Protein AF-A0A016X160-F1 (afdb_monomer)

Structure (mmCIF, N/CA/C/O backbone):
data_AF-A0A016X160-F1
#
_entry.id   AF-A0A016X160-F1
#
loop_
_atom_site.group_PDB
_atom_site.id
_atom_site.type_symbol
_atom_site.label_atom_id
_atom_site.label_alt_id
_atom_site.label_comp_id
_atom_site.label_asym_id
_atom_site.label_entity_id
_atom_site.label_seq_id
_atom_site.pdbx_PDB_ins_code
_atom_site.Cartn_x
_atom_site.Cartn_y
_atom_site.Cartn_z
_atom_site.occupancy
_atom_site.B_iso_or_equiv
_atom_site.auth_seq_id
_atom_site.auth_comp_id
_atom_site.auth_asym_id
_atom_site.auth_atom_id
_atom_site.pdbx_PDB_model_num
ATOM 1 N N . MET A 1 1 ? 20.413 -0.220 -5.860 1.00 56.34 1 MET A N 1
ATOM 2 C CA . MET A 1 1 ? 19.763 0.424 -7.010 1.00 56.34 1 MET A CA 1
ATOM 3 C C . MET A 1 1 ? 18.283 0.500 -6.691 1.00 56.34 1 MET A C 1
ATOM 5 O O . MET A 1 1 ? 17.687 -0.550 -6.472 1.00 56.34 1 MET A O 1
ATOM 9 N N . VAL A 1 2 ? 17.773 1.715 -6.511 1.00 59.75 2 VAL A N 1
ATOM 10 C CA . VAL A 1 2 ? 16.403 1.991 -6.065 1.00 59.75 2 VAL A CA 1
ATOM 11 C C . VAL A 1 2 ? 15.682 2.611 -7.254 1.00 59.75 2 VAL A C 1
ATOM 13 O O . VAL A 1 2 ? 16.160 3.596 -7.802 1.00 59.75 2 VAL A O 1
ATOM 16 N N . PHE A 1 3 ? 14.613 1.968 -7.697 1.00 73.00 3 PHE A N 1
ATOM 17 C CA . PHE A 1 3 ? 13.684 2.490 -8.690 1.00 73.00 3 PHE A CA 1
ATOM 18 C C . PHE A 1 3 ? 12.711 3.437 -8.004 1.00 73.00 3 PHE A C 1
ATOM 20 O O . PHE A 1 3 ? 12.407 3.193 -6.843 1.00 73.00 3 PHE A O 1
ATOM 27 N N . ASP A 1 4 ? 12.211 4.451 -8.706 1.00 80.31 4 ASP A N 1
ATOM 28 C CA . ASP A 1 4 ? 11.121 5.310 -8.230 1.00 80.31 4 ASP A CA 1
ATOM 29 C C . ASP A 1 4 ? 10.043 5.413 -9.320 1.00 80.31 4 ASP A C 1
ATOM 31 O O . ASP A 1 4 ? 10.263 5.994 -10.385 1.00 80.31 4 ASP A O 1
ATOM 35 N N . CYS A 1 5 ? 8.890 4.785 -9.083 1.00 79.38 5 CYS A N 1
ATOM 36 C CA . CYS A 1 5 ? 7.738 4.805 -9.971 1.00 79.38 5 CYS A CA 1
ATOM 37 C C . CYS A 1 5 ? 6.782 5.944 -9.599 1.00 79.38 5 CYS A C 1
ATOM 39 O O . CYS A 1 5 ? 6.181 5.987 -8.523 1.00 79.38 5 CYS A O 1
ATOM 41 N N . ARG A 1 6 ? 6.543 6.846 -10.546 1.00 83.56 6 ARG A N 1
ATOM 42 C CA . ARG A 1 6 ? 5.677 8.007 -10.344 1.00 83.56 6 ARG A CA 1
ATOM 43 C C . ARG A 1 6 ? 4.219 7.663 -10.634 1.00 83.56 6 ARG A C 1
ATOM 45 O O . ARG A 1 6 ? 3.902 6.921 -11.566 1.00 83.56 6 ARG A O 1
ATOM 52 N N . LEU A 1 7 ? 3.324 8.281 -9.868 1.00 70.56 7 LEU A N 1
ATOM 53 C CA . LEU A 1 7 ? 1.907 8.386 -10.201 1.00 70.56 7 LEU A CA 1
ATOM 54 C C . LEU A 1 7 ? 1.616 9.793 -10.705 1.00 70.56 7 LEU 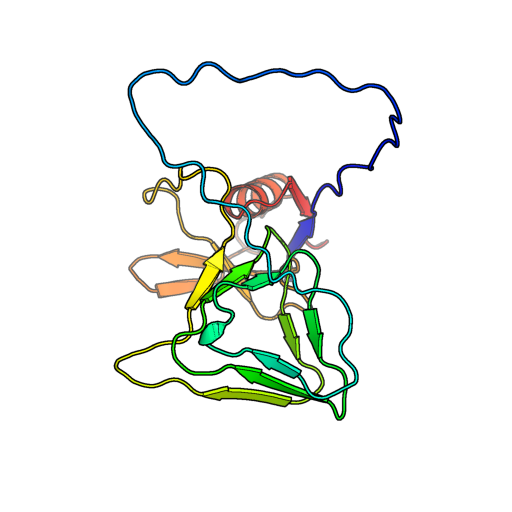A C 1
ATOM 56 O O . LEU A 1 7 ? 1.958 10.774 -10.044 1.00 70.56 7 LEU A O 1
ATOM 60 N N . LEU A 1 8 ? 0.917 9.891 -11.830 1.00 60.62 8 LEU A N 1
ATOM 61 C CA . LEU A 1 8 ? 0.171 11.089 -12.169 1.00 60.62 8 LEU A CA 1
ATOM 62 C C . LEU A 1 8 ? -0.922 11.243 -11.112 1.00 60.62 8 LEU A C 1
ATOM 64 O O . LEU A 1 8 ? -1.921 10.530 -11.133 1.00 60.62 8 LEU A O 1
ATOM 68 N N . ILE A 1 9 ? -0.725 12.173 -10.177 1.00 51.22 9 ILE A N 1
ATOM 69 C CA . ILE A 1 9 ? -1.851 12.764 -9.461 1.00 51.22 9 ILE A CA 1
ATOM 70 C C . ILE A 1 9 ? -2.638 13.479 -10.560 1.00 51.22 9 ILE A C 1
ATOM 72 O O . ILE A 1 9 ? -2.085 14.415 -11.148 1.00 51.22 9 ILE A O 1
ATOM 76 N N . PRO A 1 10 ? -3.866 13.056 -10.916 1.00 42.31 10 PRO A N 1
ATOM 77 C CA . PRO A 1 10 ? -4.682 13.897 -11.764 1.00 42.31 10 PRO A CA 1
ATOM 78 C C . PRO A 1 10 ? -4.821 15.201 -10.990 1.00 42.31 10 PRO A C 1
ATOM 80 O O . PRO A 1 10 ? -5.343 15.213 -9.874 1.00 42.31 10 PRO A O 1
ATOM 83 N N . LEU A 1 11 ? -4.257 16.282 -11.531 1.00 37.28 11 LEU A N 1
ATOM 84 C CA . LEU A 1 11 ? -4.496 17.613 -11.010 1.00 37.28 11 LEU A CA 1
ATOM 85 C C . LEU A 1 11 ? -6.017 17.750 -11.045 1.00 37.28 11 LEU A C 1
ATOM 87 O O . LEU A 1 11 ? -6.603 17.782 -12.126 1.00 37.28 11 LEU A O 1
ATOM 91 N N . LEU A 1 12 ? -6.656 17.681 -9.876 1.00 42.97 12 LEU A N 1
ATOM 92 C CA . LEU A 1 12 ? -8.087 17.891 -9.722 1.00 42.97 12 LEU A CA 1
ATOM 93 C C . LEU A 1 12 ? -8.334 19.332 -10.160 1.00 42.97 12 LEU A C 1
ATOM 95 O O . LEU A 1 12 ? -8.268 20.267 -9.366 1.00 42.97 12 LEU A O 1
ATOM 99 N N . ALA A 1 13 ? -8.553 19.521 -11.457 1.00 37.34 13 ALA A N 1
ATOM 100 C CA . ALA A 1 13 ? -9.159 20.721 -11.969 1.00 37.34 13 ALA A CA 1
ATOM 101 C C . ALA A 1 13 ? -10.557 20.745 -11.352 1.00 37.34 13 ALA A C 1
ATOM 103 O O . ALA A 1 13 ? -11.424 19.946 -11.707 1.00 37.34 13 ALA A O 1
ATOM 104 N N . LEU A 1 14 ? -10.736 21.621 -10.363 1.00 41.59 14 LEU A N 1
ATOM 105 C CA . LEU A 1 14 ? -12.029 22.038 -9.842 1.00 41.59 14 LEU A CA 1
ATOM 106 C C . LEU A 1 14 ? -12.822 22.661 -10.995 1.00 41.59 14 LEU A C 1
ATOM 108 O O . LEU A 1 14 ? -12.864 23.876 -11.160 1.00 41.59 14 LEU A O 1
ATOM 112 N N . VAL A 1 15 ? -13.446 21.822 -11.814 1.00 39.78 15 VAL A N 1
ATOM 113 C CA . VAL A 1 15 ? -14.541 22.241 -12.678 1.00 39.78 15 VAL A CA 1
ATOM 114 C C . VAL A 1 15 ? -15.807 22.031 -11.862 1.00 39.78 15 VAL A C 1
ATOM 116 O O . VAL A 1 15 ? -16.409 20.961 -11.855 1.00 39.78 15 VAL A O 1
ATOM 119 N N . ALA A 1 16 ? -16.177 23.060 -11.103 1.00 40.47 16 ALA A N 1
ATOM 120 C CA . ALA A 1 16 ? -17.522 23.165 -10.567 1.00 40.47 16 ALA A CA 1
ATOM 121 C C . ALA A 1 16 ? -18.454 23.453 -11.752 1.00 40.47 16 ALA A C 1
ATOM 123 O O . ALA A 1 16 ? -18.364 24.519 -12.358 1.00 40.47 16 ALA A O 1
ATOM 124 N N . GLY A 1 17 ? -19.315 22.504 -12.123 1.00 34.75 17 GLY A N 1
ATOM 125 C CA . GLY A 1 17 ? -20.224 22.730 -13.242 1.00 34.75 17 GLY A CA 1
ATOM 126 C C . GLY A 1 17 ? -21.098 21.546 -13.633 1.00 34.75 17 GLY A C 1
ATOM 127 O O . GLY A 1 17 ? -20.679 20.706 -14.413 1.00 34.75 17 GLY A O 1
ATOM 128 N N . ALA A 1 18 ? -22.344 21.610 -13.160 1.00 32.06 18 ALA A N 1
ATOM 129 C CA . ALA A 1 18 ? -23.569 21.047 -13.732 1.00 32.06 18 ALA A CA 1
ATOM 130 C C . ALA A 1 18 ? -23.834 19.529 -13.646 1.00 32.06 18 ALA A C 1
ATOM 132 O O . ALA A 1 18 ? -23.118 18.677 -14.161 1.00 32.06 18 ALA A O 1
ATOM 133 N N . LEU A 1 19 ? -24.992 19.235 -13.044 1.00 40.94 19 LEU A N 1
ATOM 134 C CA . LEU A 1 19 ? -25.744 17.994 -13.174 1.00 40.94 19 LEU A CA 1
ATOM 135 C C . LEU A 1 19 ? -25.974 17.670 -14.656 1.00 40.94 19 LEU A C 1
ATOM 137 O O . LEU A 1 19 ? -26.559 18.472 -15.381 1.00 40.94 19 LEU A O 1
ATOM 141 N N . ALA A 1 20 ? -25.626 16.456 -15.067 1.00 34.81 20 ALA A N 1
ATOM 142 C CA . ALA A 1 20 ? -26.242 15.819 -16.218 1.00 34.81 20 ALA A CA 1
ATOM 143 C C . ALA A 1 20 ? -26.629 14.396 -15.814 1.00 34.81 20 ALA A C 1
ATOM 145 O O . ALA A 1 20 ? -25.778 13.555 -15.526 1.00 34.81 20 ALA A O 1
ATOM 146 N N . GLN A 1 21 ? -27.937 14.147 -15.753 1.00 40.72 21 GLN A N 1
ATOM 147 C CA . GLN A 1 21 ? -28.477 12.797 -15.739 1.00 40.72 21 GLN A CA 1
ATOM 148 C C . GLN A 1 21 ? -28.084 12.131 -17.059 1.00 40.72 21 GLN A C 1
ATOM 150 O O . GLN A 1 21 ? -28.597 12.481 -18.117 1.00 40.72 21 GLN A O 1
ATOM 155 N N . GLY A 1 22 ? -27.144 11.196 -16.989 1.00 36.41 22 GLY A N 1
ATOM 156 C CA . GLY A 1 22 ? -26.739 10.352 -18.103 1.00 36.41 22 GLY A CA 1
ATOM 157 C C . GLY A 1 22 ? -26.805 8.906 -17.652 1.00 36.41 22 GLY A C 1
ATOM 158 O O . GLY A 1 22 ? -25.816 8.352 -17.182 1.00 36.41 22 GLY A O 1
ATOM 159 N N . GLN A 1 23 ? -27.992 8.312 -17.735 1.00 36.16 23 GLN A N 1
ATOM 160 C CA . GLN A 1 23 ? -28.164 6.880 -17.543 1.00 36.16 23 GLN A CA 1
ATOM 161 C C . GLN A 1 23 ? -27.461 6.180 -18.711 1.00 36.16 23 GLN A C 1
ATOM 163 O O . GLN A 1 23 ? -27.923 6.245 -19.848 1.00 36.16 23 GLN A O 1
ATOM 168 N N . VAL A 1 24 ? -26.304 5.572 -18.443 1.00 41.41 24 VAL A N 1
ATOM 169 C CA . VAL A 1 24 ? -25.578 4.775 -19.436 1.00 41.41 24 VAL A CA 1
ATOM 170 C C . VAL A 1 24 ? -26.438 3.555 -19.754 1.00 41.41 24 VAL A C 1
ATOM 172 O O . VAL A 1 24 ? -26.739 2.750 -18.873 1.00 41.41 24 VAL A O 1
ATOM 175 N N . VAL A 1 25 ? -26.880 3.454 -21.006 1.00 43.62 25 VAL A N 1
ATOM 176 C CA . VAL A 1 25 ? -27.581 2.279 -21.530 1.00 43.62 25 VAL A CA 1
ATOM 177 C C . VAL A 1 25 ? -26.596 1.108 -21.493 1.00 43.62 25 VAL A C 1
ATOM 179 O O . VAL A 1 25 ? -25.558 1.151 -22.144 1.00 43.62 25 VAL A O 1
ATOM 182 N N . ILE A 1 26 ? -26.892 0.098 -20.676 1.00 49.66 26 ILE A N 1
ATOM 183 C CA . ILE A 1 26 ? -26.092 -1.126 -20.551 1.00 49.66 26 ILE A CA 1
ATOM 184 C C . ILE A 1 26 ? -26.531 -2.116 -21.633 1.00 49.66 26 ILE A C 1
ATOM 186 O O . ILE A 1 26 ? -27.684 -2.548 -21.635 1.00 49.66 26 ILE A O 1
ATOM 190 N N . ASP A 1 27 ? -25.606 -2.477 -22.527 1.00 54.69 27 ASP A N 1
ATOM 191 C CA . ASP A 1 27 ? -25.747 -3.623 -23.431 1.00 54.69 27 ASP A CA 1
ATOM 192 C C . ASP A 1 27 ? -25.997 -4.919 -22.630 1.00 54.69 27 ASP A C 1
ATOM 194 O O . ASP A 1 27 ? -25.468 -5.080 -21.519 1.00 54.69 27 ASP A O 1
ATOM 198 N N . PRO A 1 28 ? -26.785 -5.873 -23.162 1.00 49.16 28 PRO A N 1
ATOM 199 C CA . PRO A 1 28 ? 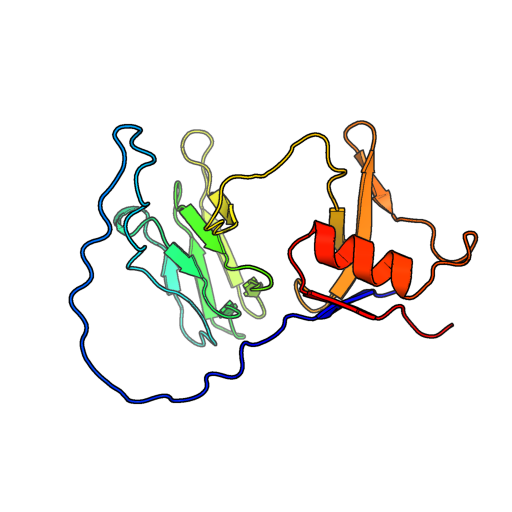-27.133 -7.109 -22.471 1.00 49.16 28 PRO A CA 1
ATOM 200 C C . PRO A 1 28 ? -25.931 -8.069 -22.440 1.00 49.16 28 PRO A C 1
ATOM 202 O O . PRO A 1 28 ? -25.803 -8.975 -23.257 1.00 49.16 28 PRO A O 1
ATOM 205 N N . GLY A 1 29 ? -25.036 -7.847 -21.475 1.00 48.53 29 GLY A N 1
ATOM 206 C CA . GLY A 1 29 ? -23.833 -8.653 -21.233 1.00 48.53 29 GLY A CA 1
ATOM 207 C C . GLY A 1 29 ? -23.220 -8.479 -19.836 1.00 48.53 29 GLY A C 1
ATOM 208 O O . GLY A 1 29 ? -22.039 -8.747 -19.663 1.00 48.53 29 GLY A O 1
ATOM 209 N N . LEU A 1 30 ? -24.017 -7.991 -18.873 1.00 46.72 30 LEU A N 1
ATOM 210 C CA . LEU A 1 30 ? -23.780 -7.875 -17.421 1.00 46.72 30 LEU A CA 1
ATOM 211 C C . LEU A 1 30 ? -22.361 -8.229 -16.925 1.00 46.72 30 LEU A C 1
ATOM 213 O O . LEU A 1 30 ? -22.136 -9.288 -16.339 1.00 46.72 30 LEU A O 1
ATOM 217 N N . ILE A 1 31 ? -21.429 -7.278 -17.031 1.00 52.19 31 ILE A N 1
ATOM 218 C CA . ILE A 1 31 ? -20.350 -7.177 -16.044 1.00 52.19 31 ILE A CA 1
ATOM 219 C C . ILE A 1 31 ? -20.968 -6.442 -14.847 1.00 52.19 31 ILE A C 1
ATOM 221 O O . ILE A 1 31 ? -21.450 -5.319 -15.028 1.00 52.19 31 ILE A O 1
ATOM 225 N N . PRO A 1 32 ? -21.017 -7.019 -13.634 1.00 48.81 32 PRO A N 1
ATOM 226 C CA . PRO A 1 32 ? -21.508 -6.282 -12.482 1.00 48.81 32 PRO A CA 1
ATOM 227 C C . PRO A 1 32 ? -20.571 -5.098 -12.235 1.00 48.81 32 PRO A C 1
ATOM 229 O O . PRO A 1 32 ? -19.396 -5.286 -11.913 1.00 48.81 32 PRO A O 1
ATOM 232 N N . VAL A 1 33 ? -21.089 -3.873 -12.373 1.00 50.03 33 VAL A N 1
ATOM 233 C CA . VAL A 1 33 ? -20.444 -2.682 -11.813 1.00 50.03 33 VAL A CA 1
ATOM 234 C C . VAL A 1 33 ? -20.286 -2.978 -10.324 1.00 50.03 33 VAL A C 1
ATOM 236 O O . VAL A 1 33 ? -21.282 -3.038 -9.600 1.00 50.03 33 VAL A O 1
ATOM 239 N N . ARG A 1 34 ? -19.059 -3.271 -9.869 1.00 56.84 34 ARG A N 1
ATOM 240 C CA . ARG A 1 34 ? -18.804 -3.503 -8.443 1.00 56.84 34 ARG A CA 1
ATOM 241 C C . ARG A 1 34 ? -19.332 -2.280 -7.699 1.00 56.84 34 ARG A C 1
ATOM 243 O O . ARG A 1 34 ? -18.922 -1.161 -8.004 1.00 56.84 34 ARG A O 1
ATOM 250 N N . GLN A 1 35 ? -20.257 -2.489 -6.761 1.00 65.06 35 GLN A N 1
ATOM 251 C CA . GLN A 1 35 ? -20.753 -1.403 -5.921 1.00 65.06 35 GLN A CA 1
ATOM 252 C C . GLN A 1 35 ? -19.561 -0.677 -5.272 1.00 65.06 35 GLN A C 1
ATOM 254 O O . GLN A 1 35 ? -18.581 -1.333 -4.896 1.00 65.06 35 GLN A O 1
ATOM 259 N N . PRO A 1 36 ? -19.609 0.661 -5.154 1.00 75.44 36 PRO A N 1
ATOM 260 C CA . PRO A 1 36 ? -18.532 1.408 -4.526 1.00 75.44 36 PRO A CA 1
ATOM 261 C C . PRO A 1 36 ? -18.352 0.948 -3.074 1.00 75.44 36 PRO A C 1
ATOM 263 O O . PRO A 1 36 ? -19.310 0.881 -2.302 1.00 75.44 36 PRO A O 1
ATOM 266 N N . ILE A 1 37 ? -17.109 0.615 -2.715 1.00 85.00 37 ILE A N 1
ATOM 267 C CA . ILE A 1 37 ? -16.737 0.228 -1.352 1.00 85.00 37 ILE A CA 1
ATOM 268 C C . ILE A 1 37 ? -16.874 1.458 -0.451 1.00 85.00 37 ILE A C 1
ATOM 270 O O . ILE A 1 37 ? -16.219 2.470 -0.690 1.00 85.00 37 ILE A O 1
ATOM 274 N N . GLN A 1 38 ? -17.712 1.357 0.580 1.00 86.88 38 GLN A N 1
ATOM 275 C CA . GLN A 1 38 ? -18.044 2.479 1.466 1.00 86.88 38 GLN A CA 1
ATOM 276 C C . GLN A 1 38 ? -16.986 2.721 2.550 1.00 86.88 38 GLN A C 1
ATOM 278 O O . GLN A 1 38 ? -16.765 3.855 2.967 1.00 86.88 38 GLN A O 1
ATOM 283 N N . ASN A 1 39 ? -16.317 1.662 3.012 1.00 94.00 39 ASN A N 1
ATOM 284 C CA . ASN A 1 39 ? -15.334 1.754 4.088 1.00 94.00 39 ASN A CA 1
ATOM 285 C C . ASN A 1 39 ? -13.977 2.193 3.531 1.00 94.00 39 ASN A C 1
ATOM 287 O O . ASN A 1 39 ? -13.129 1.368 3.185 1.00 94.00 39 ASN A O 1
ATOM 291 N N . ILE A 1 40 ? -13.802 3.507 3.414 1.00 95.00 40 ILE A N 1
ATOM 292 C CA . ILE A 1 40 ? -12.593 4.129 2.876 1.00 95.00 40 ILE A CA 1
ATOM 293 C C . ILE A 1 40 ? -11.570 4.357 3.997 1.00 95.00 40 ILE A C 1
ATOM 295 O O . ILE A 1 40 ? -11.908 4.839 5.076 1.00 95.00 40 ILE A O 1
ATOM 299 N N . LEU A 1 41 ? -10.312 4.016 3.726 1.00 96.19 41 LEU A N 1
ATOM 300 C CA . LEU A 1 41 ? -9.158 4.218 4.598 1.00 96.19 41 LEU A CA 1
ATOM 301 C C . LEU A 1 41 ? -8.116 5.099 3.899 1.00 96.19 41 LEU A C 1
ATOM 303 O O . LEU A 1 41 ? -7.983 5.075 2.672 1.00 96.19 41 LEU A O 1
ATOM 307 N N . GLY A 1 42 ? -7.334 5.827 4.691 1.00 94.94 42 GLY A N 1
ATOM 308 C CA . GLY A 1 42 ? -6.189 6.586 4.198 1.00 94.94 42 GLY A CA 1
ATOM 309 C C . GLY A 1 42 ? -5.707 7.643 5.185 1.00 94.94 42 GLY A C 1
ATO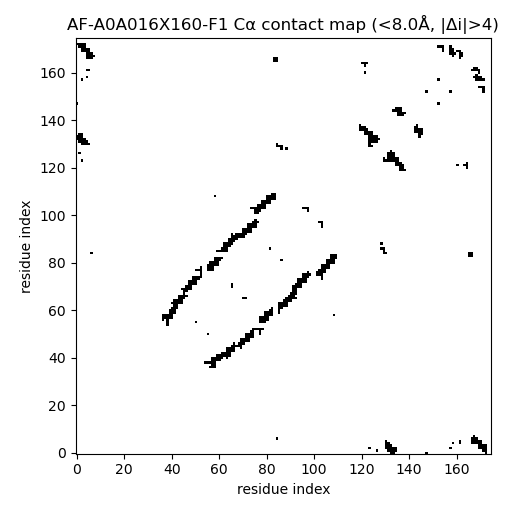M 310 O O . GLY A 1 42 ? -6.414 7.997 6.129 1.00 94.94 42 GLY A O 1
ATOM 311 N N . GLY A 1 43 ? -4.496 8.151 4.972 1.00 94.75 43 GLY A N 1
ATOM 312 C CA . GLY A 1 43 ? -3.882 9.153 5.836 1.00 94.75 43 GLY A CA 1
ATOM 313 C C . GLY A 1 43 ? -3.196 8.555 7.065 1.00 94.75 43 GLY A C 1
ATOM 314 O O . GLY A 1 43 ? -2.746 7.410 7.063 1.00 94.75 43 GLY A O 1
ATOM 315 N N . VAL A 1 44 ? -3.068 9.365 8.114 1.00 96.56 44 VAL A N 1
ATOM 316 C CA . VAL A 1 44 ? -2.238 9.063 9.287 1.00 96.56 44 VAL A CA 1
ATOM 317 C C . VAL A 1 44 ? -3.111 8.700 10.488 1.00 96.56 44 VAL A C 1
ATOM 319 O O . VAL A 1 44 ? -3.995 9.462 10.873 1.00 96.56 44 VAL A O 1
ATOM 322 N N . TYR A 1 45 ? -2.838 7.549 11.098 1.00 96.81 45 TYR A N 1
ATOM 323 C CA . TYR A 1 45 ? -3.551 7.013 12.253 1.00 96.81 45 TYR A CA 1
ATOM 324 C C . TYR A 1 45 ? -2.625 7.023 13.470 1.00 96.81 45 TYR A C 1
ATOM 326 O O . TYR A 1 45 ? -1.703 6.213 13.572 1.00 96.81 45 TYR A O 1
ATOM 334 N N . SER A 1 46 ? -2.898 7.942 14.399 1.00 97.06 46 SER A N 1
ATOM 335 C CA . SER A 1 46 ? -2.167 8.075 15.671 1.00 97.06 46 SER A CA 1
ATOM 336 C C . SER A 1 46 ? -2.831 7.345 16.842 1.00 97.06 46 SER A C 1
ATOM 338 O O . SER A 1 46 ? -2.261 7.279 17.924 1.00 97.06 46 SER A O 1
ATOM 340 N N . ASN A 1 47 ? -4.031 6.799 16.635 1.00 97.56 47 ASN A N 1
ATOM 341 C CA . ASN A 1 47 ? -4.768 6.009 17.619 1.00 97.56 47 ASN A CA 1
ATOM 342 C C . ASN A 1 47 ? -4.924 4.566 17.131 1.00 97.56 47 ASN A C 1
ATOM 344 O O . ASN A 1 47 ? -4.826 4.295 15.932 1.00 97.56 47 ASN A O 1
ATOM 348 N N . ASN A 1 48 ? -5.224 3.655 18.058 1.00 97.50 48 ASN A N 1
ATOM 349 C CA . ASN A 1 48 ? -5.508 2.263 17.721 1.00 97.50 48 ASN A CA 1
ATOM 350 C C . ASN A 1 48 ? -6.733 2.159 16.806 1.00 97.50 48 ASN A C 1
ATOM 352 O O . ASN A 1 48 ? -7.757 2.804 17.041 1.00 97.50 48 ASN A O 1
ATOM 356 N N . VAL A 1 49 ? -6.627 1.319 15.782 1.00 96.75 49 VAL A N 1
ATOM 357 C CA . VAL A 1 49 ? -7.676 1.089 14.790 1.00 96.75 49 VAL A CA 1
ATOM 358 C C . VAL A 1 49 ? -7.848 -0.409 14.562 1.00 96.75 49 VAL A C 1
ATOM 360 O O . VAL A 1 49 ? -6.872 -1.139 14.405 1.00 96.75 49 VAL A O 1
ATOM 363 N N . THR A 1 50 ? -9.100 -0.863 14.519 1.00 97.75 50 THR A N 1
ATOM 364 C CA . THR A 1 50 ? -9.442 -2.263 14.248 1.00 97.75 50 THR A CA 1
ATOM 365 C C . THR A 1 50 ? -10.270 -2.354 12.974 1.00 97.75 50 THR A C 1
ATOM 367 O O . THR A 1 50 ? -11.326 -1.726 12.863 1.00 97.75 50 THR A O 1
ATOM 370 N N . LEU A 1 51 ? -9.797 -3.144 12.010 1.00 97.50 51 LEU A N 1
ATOM 371 C CA . LEU A 1 51 ? -10.543 -3.502 10.810 1.00 97.50 51 LEU A CA 1
ATOM 372 C C . LEU A 1 51 ? -11.363 -4.755 11.108 1.00 97.50 51 LEU A C 1
ATOM 374 O O . LEU A 1 51 ? -10.809 -5.841 11.270 1.00 97.50 51 LEU A O 1
ATOM 378 N N . PHE A 1 52 ? -12.678 -4.574 11.200 1.00 97.25 52 PHE A N 1
ATOM 379 C CA . PHE A 1 52 ? -13.630 -5.624 11.531 1.00 97.25 52 PHE A CA 1
ATOM 380 C C . PHE A 1 52 ? -14.103 -6.363 10.284 1.00 97.25 52 PHE A C 1
ATOM 382 O O . PHE A 1 52 ? -14.439 -5.732 9.278 1.00 97.25 52 PHE A O 1
ATOM 389 N N . PHE A 1 53 ? -14.270 -7.683 10.381 1.00 95.50 53 PHE A N 1
ATOM 390 C CA . PHE A 1 53 ? -14.807 -8.485 9.276 1.00 95.50 53 PHE A CA 1
ATOM 391 C C . PHE A 1 53 ? -16.197 -8.009 8.830 1.00 95.50 53 PHE A C 1
ATOM 393 O O . PHE A 1 53 ? -16.473 -7.919 7.636 1.00 95.50 53 PHE A O 1
ATOM 400 N N . ARG A 1 54 ? -17.055 -7.608 9.779 1.00 95.06 54 ARG A N 1
ATOM 401 C CA . ARG A 1 54 ? -18.424 -7.131 9.499 1.00 95.06 54 ARG A CA 1
ATOM 402 C C . ARG A 1 54 ? -18.487 -5.884 8.602 1.00 95.06 54 ARG A C 1
ATOM 404 O O . ARG A 1 54 ? -19.530 -5.599 8.030 1.00 95.06 54 ARG A O 1
ATOM 411 N N . ASN A 1 55 ? -17.389 -5.130 8.535 1.00 95.06 55 ASN A N 1
ATOM 412 C CA . ASN A 1 55 ? -17.248 -3.916 7.734 1.00 95.06 55 ASN A CA 1
ATOM 413 C C . ASN A 1 55 ? -16.398 -4.176 6.471 1.00 95.06 55 ASN A C 1
ATOM 415 O O . ASN A 1 55 ? -16.066 -3.246 5.744 1.00 95.06 55 ASN A O 1
ATOM 419 N N . SER A 1 56 ? -16.016 -5.425 6.202 1.00 93.69 56 SER A N 1
ATOM 420 C CA . SER A 1 56 ? -15.350 -5.803 4.958 1.00 93.69 56 SER A CA 1
ATOM 421 C C . SER A 1 56 ? -16.326 -5.647 3.776 1.00 93.69 56 SER A C 1
ATOM 423 O O . SER A 1 56 ? -17.503 -5.983 3.920 1.00 93.69 56 SER A O 1
ATOM 425 N N . PRO A 1 57 ? -15.884 -5.174 2.597 1.00 95.12 57 PRO A N 1
ATOM 426 C CA . PRO A 1 57 ? -14.509 -4.818 2.252 1.00 95.12 57 PRO A CA 1
ATOM 427 C C . PRO A 1 57 ? -14.127 -3.376 2.618 1.00 95.12 57 PRO A C 1
ATOM 429 O O . PRO A 1 57 ? -14.975 -2.489 2.713 1.00 95.12 57 PRO A O 1
ATOM 432 N N . TYR A 1 58 ? -12.819 -3.145 2.743 1.00 96.00 58 TYR A N 1
ATOM 433 C CA . TYR A 1 58 ? -12.201 -1.828 2.903 1.00 96.00 58 TYR A CA 1
ATOM 434 C C . TYR A 1 58 ? -11.499 -1.390 1.620 1.00 96.00 58 TYR A C 1
ATOM 436 O O . TYR A 1 58 ? -10.957 -2.228 0.899 1.00 96.00 58 TYR A O 1
ATOM 444 N N . ARG A 1 59 ? -11.456 -0.083 1.352 1.00 94.56 59 ARG A N 1
ATOM 445 C CA . ARG A 1 59 ? -10.702 0.500 0.236 1.00 94.56 59 ARG A CA 1
ATOM 446 C C . ARG A 1 59 ? -9.729 1.555 0.741 1.00 94.56 59 ARG A C 1
ATOM 448 O O . ARG A 1 59 ? -10.141 2.526 1.360 1.00 94.56 59 ARG A O 1
ATOM 455 N N . VAL A 1 60 ? -8.450 1.382 0.452 1.00 95.00 60 VAL A N 1
ATOM 456 C CA . VAL A 1 60 ? -7.380 2.313 0.798 1.00 95.00 60 VAL A CA 1
ATOM 457 C C . VAL A 1 60 ? -7.134 3.218 -0.405 1.00 95.00 60 VAL A C 1
ATOM 459 O O . VAL A 1 60 ? -6.619 2.766 -1.427 1.00 95.00 60 VAL A O 1
ATOM 462 N N . THR A 1 61 ? -7.544 4.482 -0.303 1.00 93.12 61 THR A N 1
ATOM 463 C CA . THR A 1 61 ? -7.484 5.457 -1.413 1.00 93.12 61 THR A CA 1
ATOM 464 C C . THR A 1 61 ? -6.286 6.402 -1.327 1.00 93.12 61 THR A C 1
ATOM 466 O O . THR A 1 61 ? -5.979 7.103 -2.286 1.00 93.12 61 THR A O 1
ATOM 469 N N . SER A 1 62 ? -5.614 6.457 -0.178 1.00 93.12 62 SER A N 1
ATOM 470 C CA . SER A 1 62 ? -4.368 7.198 0.036 1.00 93.12 62 SER A CA 1
ATOM 471 C C . SER A 1 62 ? -3.492 6.468 1.048 1.00 93.12 62 SER A C 1
ATOM 473 O O . SER A 1 62 ? -3.991 5.611 1.779 1.00 93.12 62 SER A O 1
ATOM 475 N N . ASP A 1 63 ? -2.190 6.776 1.073 1.00 92.31 63 ASP A N 1
ATOM 476 C CA . ASP A 1 63 ? -1.226 6.061 1.914 1.00 92.31 63 ASP 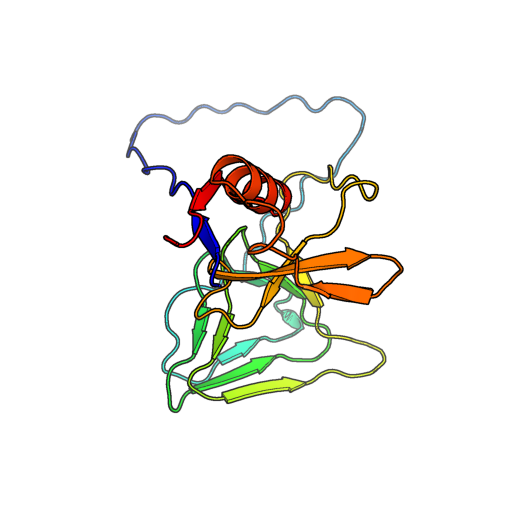A CA 1
ATOM 477 C C . ASP A 1 63 ? -1.704 5.987 3.364 1.00 92.31 63 ASP A C 1
ATOM 479 O O . ASP A 1 63 ? -1.961 7.005 4.011 1.00 92.31 63 ASP A O 1
ATOM 483 N N . LEU A 1 64 ? -1.831 4.759 3.861 1.00 95.12 64 LEU A N 1
ATOM 484 C CA . LEU A 1 64 ? -2.271 4.471 5.214 1.00 95.12 64 LEU A CA 1
ATOM 485 C C . LEU A 1 64 ? -1.036 4.363 6.103 1.00 95.12 64 LEU A C 1
ATOM 487 O O . LEU A 1 64 ? -0.282 3.399 5.999 1.00 95.12 64 LEU A O 1
ATOM 491 N N . THR A 1 65 ? -0.815 5.346 6.970 1.00 95.62 65 THR A N 1
ATOM 492 C CA . THR A 1 65 ? 0.321 5.366 7.898 1.00 95.62 65 THR A CA 1
ATOM 493 C C . THR A 1 65 ? -0.153 5.157 9.327 1.00 95.62 65 THR A C 1
ATOM 495 O O . THR A 1 65 ? -0.937 5.946 9.842 1.00 95.62 65 THR A O 1
ATOM 498 N N . VAL A 1 66 ? 0.356 4.121 9.989 1.00 97.25 66 VAL A N 1
ATOM 499 C CA . VAL A 1 66 ? 0.139 3.865 11.418 1.00 97.25 66 VAL A CA 1
ATOM 500 C C . VAL A 1 66 ? 1.335 4.422 12.180 1.00 97.25 66 VAL A C 1
ATOM 502 O O . VAL A 1 66 ? 2.448 3.915 12.026 1.00 97.25 66 VAL A O 1
ATOM 505 N N . GLU A 1 67 ? 1.125 5.481 12.961 1.00 97.88 67 GLU A N 1
ATOM 506 C CA . GLU A 1 67 ? 2.195 6.164 13.698 1.00 97.88 67 GLU A CA 1
ATOM 507 C C . GLU A 1 67 ? 2.681 5.370 14.916 1.00 97.88 67 GLU A C 1
ATOM 509 O O . GLU A 1 67 ? 2.081 4.381 15.343 1.00 97.88 67 GLU A O 1
ATOM 514 N N . TYR A 1 68 ? 3.807 5.809 15.481 1.00 97.19 68 TYR A N 1
ATOM 515 C CA . TYR A 1 68 ? 4.341 5.250 16.719 1.00 97.19 68 TYR A CA 1
ATOM 516 C C . TYR A 1 68 ? 3.303 5.301 17.848 1.00 97.19 68 TYR A C 1
ATOM 518 O O . TYR A 1 68 ? 2.613 6.301 18.029 1.00 97.19 68 TYR A O 1
ATOM 526 N N . GLY A 1 69 ? 3.207 4.219 18.623 1.00 95.69 69 GLY A N 1
ATOM 527 C CA . GLY A 1 69 ? 2.243 4.096 19.721 1.00 95.69 69 GLY A CA 1
ATOM 528 C C . GLY A 1 69 ? 0.829 3.686 19.296 1.00 95.69 69 GLY A C 1
ATOM 529 O O . GLY A 1 69 ? 0.039 3.317 20.161 1.00 95.69 69 GLY A O 1
ATOM 530 N N . ALA A 1 70 ? 0.521 3.674 17.994 1.00 98.00 70 ALA A N 1
ATOM 531 C CA . ALA A 1 70 ? -0.737 3.157 17.467 1.00 98.00 70 ALA A CA 1
ATOM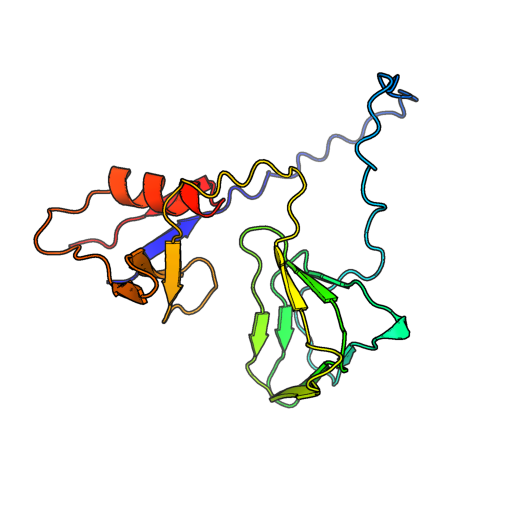 532 C C . ALA A 1 70 ? -0.618 1.683 17.047 1.00 98.00 70 ALA A C 1
ATOM 534 O O . ALA A 1 70 ? 0.425 1.221 16.574 1.00 98.00 70 ALA A O 1
ATOM 535 N N . THR A 1 71 ? -1.719 0.949 17.196 1.00 98.31 71 THR A N 1
ATOM 536 C CA . THR A 1 71 ? -1.873 -0.432 16.722 1.00 98.31 71 THR A CA 1
ATOM 537 C C . THR A 1 71 ? -2.969 -0.516 15.666 1.00 98.31 71 THR A C 1
ATOM 539 O O . THR A 1 71 ? -4.106 -0.122 15.924 1.00 98.31 71 THR A O 1
ATOM 542 N N . LEU A 1 72 ? -2.638 -1.065 14.496 1.00 98.19 72 LEU A N 1
ATOM 543 C CA . LEU A 1 72 ? -3.607 -1.500 13.491 1.00 98.19 72 LEU A CA 1
ATOM 544 C C . LEU A 1 72 ? -3.875 -2.993 13.673 1.00 98.19 72 LEU A C 1
ATOM 546 O O . LEU A 1 72 ? -3.000 -3.816 13.410 1.00 98.19 72 LEU A O 1
ATOM 550 N N . THR A 1 73 ? -5.086 -3.340 14.091 1.00 98.19 73 THR A N 1
ATOM 551 C CA . THR A 1 73 ? -5.541 -4.728 14.203 1.00 98.19 73 THR A CA 1
ATOM 552 C C . THR A 1 73 ? -6.422 -5.080 13.009 1.00 98.19 73 THR A C 1
ATOM 554 O O . THR A 1 73 ? -7.358 -4.353 12.687 1.00 98.19 73 THR A O 1
ATOM 557 N N . ILE A 1 74 ? -6.138 -6.197 12.345 1.00 98.12 74 ILE A N 1
ATOM 558 C CA . ILE A 1 74 ? -6.908 -6.704 11.207 1.00 98.12 74 ILE A CA 1
ATOM 559 C C . ILE A 1 74 ? -7.505 -8.049 11.602 1.00 98.12 74 ILE A C 1
ATOM 561 O O . ILE A 1 74 ? -6.763 -8.981 11.914 1.00 98.12 74 ILE A O 1
ATOM 565 N N . GLU A 1 75 ? -8.832 -8.145 11.596 1.00 97.44 75 GLU A N 1
ATOM 566 C CA . GLU A 1 75 ? -9.531 -9.397 11.874 1.00 97.44 75 GLU A CA 1
ATOM 567 C C . GLU A 1 75 ? -9.420 -10.409 10.726 1.00 97.44 75 GLU A C 1
ATOM 569 O O . GLU A 1 75 ? -9.108 -10.090 9.575 1.00 97.44 75 GLU A O 1
ATOM 574 N N . THR A 1 76 ? -9.727 -11.659 11.051 1.00 97.50 76 THR A N 1
ATOM 575 C CA . THR A 1 76 ? -9.733 -12.774 10.105 1.00 97.50 76 THR A CA 1
ATOM 576 C C . THR A 1 76 ? -10.775 -12.550 9.007 1.00 97.50 76 THR A C 1
ATOM 578 O O . THR A 1 76 ? -11.856 -12.019 9.253 1.00 97.50 76 THR A O 1
ATOM 581 N N . GLY A 1 77 ? -10.441 -12.920 7.768 1.00 95.62 77 GLY A N 1
ATOM 582 C CA . GLY A 1 77 ? -11.332 -12.771 6.612 1.00 95.62 77 GLY A CA 1
ATOM 583 C C . GLY A 1 77 ? -11.511 -11.342 6.082 1.00 95.62 77 GLY A C 1
ATOM 584 O O . GLY A 1 77 ? -12.255 -11.149 5.121 1.00 95.62 77 GLY A O 1
ATOM 585 N N . VAL A 1 78 ? -10.862 -10.330 6.670 1.00 97.19 78 VAL A N 1
ATOM 586 C CA . VAL A 1 78 ? -10.947 -8.947 6.175 1.00 97.19 78 VAL A CA 1
ATOM 587 C C . VAL A 1 78 ? -10.349 -8.841 4.769 1.00 97.19 78 VAL A C 1
ATOM 589 O O . VAL A 1 78 ? -9.244 -9.322 4.508 1.00 97.19 78 VAL A O 1
ATOM 592 N N . GLN A 1 79 ? -11.075 -8.167 3.875 1.00 95.31 79 GLN A N 1
ATOM 593 C CA . GLN A 1 79 ? -10.621 -7.834 2.528 1.00 95.31 79 GLN A CA 1
ATOM 594 C C . GLN A 1 79 ? -10.284 -6.346 2.447 1.00 95.31 79 GLN A C 1
ATOM 596 O O . GLN A 1 79 ? -11.117 -5.488 2.744 1.00 95.31 79 GLN A O 1
ATOM 601 N N . ILE A 1 80 ? -9.059 -6.050 2.024 1.00 95.88 80 ILE A N 1
ATOM 602 C CA . ILE A 1 80 ? -8.529 -4.698 1.877 1.00 95.88 80 ILE A CA 1
ATOM 603 C C . ILE A 1 80 ? -8.129 -4.508 0.422 1.00 95.88 80 ILE A C 1
ATOM 605 O O . ILE A 1 80 ? -7.277 -5.228 -0.098 1.00 95.88 80 ILE A O 1
ATOM 609 N N . TYR A 1 81 ? -8.741 -3.527 -0.226 1.00 93.00 81 TYR A N 1
ATOM 610 C CA . TYR A 1 81 ? -8.440 -3.147 -1.594 1.00 93.00 81 TYR A CA 1
ATOM 611 C C . TYR A 1 81 ? -7.579 -1.889 -1.612 1.00 93.00 81 TYR A C 1
ATOM 613 O O . TYR A 1 81 ? -7.951 -0.896 -0.998 1.00 93.00 81 TYR A O 1
ATOM 621 N N . PHE A 1 82 ? -6.453 -1.912 -2.315 1.00 91.81 82 PHE A N 1
ATOM 622 C CA . PHE A 1 82 ? -5.553 -0.765 -2.443 1.00 91.81 82 PHE A CA 1
ATOM 623 C C . PHE A 1 82 ? -5.697 -0.128 -3.817 1.00 91.81 82 PHE A C 1
ATOM 625 O O . PHE A 1 82 ? -5.571 -0.818 -4.831 1.00 91.81 82 PHE A O 1
ATOM 632 N N . ASP A 1 83 ? -5.927 1.180 -3.859 1.00 87.94 83 ASP A N 1
ATOM 633 C CA . ASP A 1 83 ? -5.799 1.930 -5.104 1.00 87.94 83 ASP A CA 1
ATOM 634 C C . ASP A 1 83 ? -4.346 1.877 -5.606 1.00 87.94 83 ASP A C 1
ATOM 636 O O . ASP A 1 83 ? -3.397 1.660 -4.847 1.00 87.94 83 ASP A O 1
ATOM 640 N N . THR A 1 84 ? -4.161 2.041 -6.915 1.00 83.56 84 THR A N 1
ATOM 641 C CA . THR A 1 84 ? -2.838 1.951 -7.536 1.00 83.56 84 THR A CA 1
ATOM 642 C C . THR A 1 84 ? -1.857 2.915 -6.877 1.00 83.56 84 THR A C 1
ATOM 644 O O . THR A 1 84 ? -2.159 4.093 -6.710 1.00 83.56 84 THR A O 1
ATOM 647 N N . GLY A 1 85 ? -0.678 2.406 -6.509 1.00 82.00 85 GLY A N 1
ATOM 648 C CA . GLY A 1 85 ? 0.407 3.182 -5.911 1.00 82.00 85 GLY A CA 1
ATOM 649 C C . GLY A 1 85 ? 0.104 3.804 -4.547 1.00 82.00 85 GLY A C 1
ATOM 650 O O . GLY A 1 85 ? 0.769 4.774 -4.163 1.00 82.00 85 GLY A O 1
ATOM 651 N N . VAL A 1 86 ? -0.876 3.237 -3.841 1.00 89.06 86 VAL A N 1
ATOM 652 C CA . VAL A 1 86 ? -1.175 3.491 -2.434 1.00 89.06 86 VAL A CA 1
ATOM 653 C C . VAL A 1 86 ? -0.603 2.365 -1.578 1.00 89.06 86 VAL A C 1
ATOM 655 O O . VAL A 1 86 ? -0.762 1.185 -1.893 1.00 89.06 86 VAL A O 1
ATOM 658 N N . GLY A 1 87 ? 0.077 2.732 -0.494 1.00 90.00 87 GLY A N 1
ATOM 659 C CA . GLY A 1 87 ? 0.736 1.795 0.411 1.00 90.00 87 GLY A CA 1
ATOM 660 C C . GLY A 1 87 ? 0.178 1.772 1.831 1.00 90.00 87 GLY A C 1
ATOM 661 O O . GLY A 1 87 ? -0.541 2.668 2.269 1.00 90.00 87 GLY A O 1
ATOM 662 N N . LEU A 1 88 ? 0.578 0.739 2.575 1.00 93.38 88 LEU A N 1
ATOM 663 C CA . LEU A 1 88 ? 0.426 0.640 4.025 1.00 93.38 88 LEU A CA 1
ATOM 664 C C . LEU A 1 88 ? 1.801 0.801 4.681 1.00 93.38 88 LEU A C 1
ATOM 666 O O . LEU A 1 88 ? 2.702 -0.003 4.442 1.00 93.38 88 LEU A O 1
ATOM 670 N N . LYS A 1 89 ? 1.956 1.819 5.528 1.00 92.81 89 LYS A N 1
ATOM 671 C CA . LYS A 1 89 ? 3.185 2.116 6.266 1.00 92.81 89 LYS A CA 1
ATOM 672 C C . LYS A 1 89 ? 2.962 1.940 7.762 1.00 92.81 89 LYS A C 1
ATOM 674 O O . LYS A 1 89 ? 2.175 2.657 8.370 1.00 92.81 89 LYS A O 1
ATOM 679 N N . ILE A 1 90 ? 3.684 1.004 8.369 1.00 94.56 90 ILE A N 1
ATOM 680 C CA . ILE A 1 90 ? 3.572 0.701 9.799 1.00 94.56 90 ILE A CA 1
ATOM 681 C C . ILE A 1 90 ? 4.818 1.221 10.516 1.00 94.56 90 ILE A C 1
ATOM 683 O O . ILE A 1 90 ? 5.887 0.628 10.400 1.00 94.56 90 ILE A O 1
ATOM 687 N N . LYS A 1 91 ? 4.691 2.340 11.239 1.00 95.25 91 LYS A N 1
ATOM 688 C CA . LYS A 1 91 ? 5.711 2.810 12.195 1.00 95.25 91 LYS A CA 1
ATOM 689 C C . LYS A 1 91 ? 5.443 2.278 13.607 1.00 95.25 91 LYS A C 1
ATOM 691 O O . LYS A 1 91 ? 6.384 2.065 14.364 1.00 95.25 91 LYS A O 1
ATOM 696 N N . GLY A 1 92 ? 4.165 2.101 13.952 1.00 96.19 92 GLY A N 1
ATOM 697 C CA . GLY A 1 92 ? 3.703 1.467 15.187 1.00 96.19 92 GLY A CA 1
ATOM 698 C C . GLY A 1 92 ? 3.613 -0.056 15.073 1.00 96.19 92 GLY A C 1
ATOM 699 O O . GLY A 1 92 ? 4.543 -0.713 14.609 1.00 96.19 92 GLY A O 1
ATOM 700 N N . THR A 1 93 ? 2.474 -0.617 15.482 1.00 97.50 93 THR A N 1
ATOM 701 C CA . THR A 1 93 ? 2.243 -2.070 15.517 1.00 97.50 93 THR A CA 1
ATOM 702 C C . THR A 1 93 ? 1.180 -2.491 14.505 1.00 97.50 93 THR A C 1
ATOM 704 O O . THR A 1 93 ? 0.128 -1.863 14.398 1.00 97.50 93 THR A O 1
ATOM 707 N N . LEU A 1 94 ? 1.424 -3.598 13.798 1.00 97.19 94 LEU A N 1
ATOM 708 C CA . LEU A 1 94 ? 0.432 -4.286 12.971 1.00 97.19 94 LEU A CA 1
ATOM 709 C C . LEU A 1 94 ? 0.106 -5.647 13.590 1.00 97.19 94 LEU A C 1
ATOM 711 O O . LEU A 1 94 ? 0.985 -6.496 13.723 1.00 97.19 94 LEU A O 1
ATOM 715 N N . GLN A 1 95 ? -1.162 -5.868 13.917 1.00 97.69 95 GLN A N 1
ATOM 716 C CA . GLN A 1 95 ? -1.676 -7.136 14.416 1.00 97.69 95 GLN A CA 1
ATOM 717 C C . GLN A 1 95 ? -2.624 -7.754 13.383 1.00 97.69 95 GLN A C 1
ATOM 719 O O . GLN A 1 95 ? -3.810 -7.442 13.339 1.00 97.69 95 GLN A O 1
ATOM 724 N N . ALA A 1 96 ? -2.099 -8.643 12.541 1.00 96.56 96 ALA A N 1
ATOM 725 C CA . ALA A 1 96 ? -2.883 -9.378 11.551 1.00 96.56 96 ALA A CA 1
ATOM 726 C C . ALA A 1 96 ? -3.362 -10.717 12.135 1.00 96.56 96 ALA A C 1
ATOM 728 O O . ALA A 1 96 ? -2.574 -11.647 12.304 1.00 96.56 96 ALA A O 1
ATOM 729 N N . ILE A 1 97 ? -4.653 -10.815 12.452 1.00 95.88 97 ILE A N 1
ATOM 730 C CA . ILE A 1 97 ? -5.269 -11.993 13.070 1.00 95.88 97 ILE A CA 1
ATOM 731 C C . ILE A 1 97 ? -5.929 -12.827 11.968 1.00 95.88 97 ILE A C 1
ATOM 733 O O . ILE A 1 97 ? -7.097 -12.639 11.653 1.00 95.88 97 ILE A O 1
ATOM 737 N N . GLY A 1 98 ? -5.175 -13.731 11.343 1.00 91.75 98 GLY A N 1
ATOM 738 C CA . GLY A 1 98 ? -5.691 -14.661 10.328 1.00 91.75 98 GLY A CA 1
ATOM 739 C C . GLY A 1 98 ? -5.931 -16.073 10.870 1.00 91.75 98 GLY A C 1
ATOM 740 O O . GLY A 1 98 ? -5.385 -16.447 11.905 1.00 91.75 98 GLY A O 1
ATOM 741 N N . ASN A 1 99 ? -6.705 -16.879 10.140 1.00 92.50 99 ASN A N 1
ATOM 742 C CA . ASN A 1 99 ? -6.777 -18.332 10.328 1.00 92.50 99 ASN A CA 1
ATOM 743 C C . ASN A 1 99 ? -6.769 -19.058 8.965 1.00 92.50 99 ASN A C 1
ATOM 745 O O . ASN A 1 99 ? -6.792 -18.406 7.919 1.00 92.50 99 ASN A O 1
ATOM 749 N N . GLU A 1 100 ? -6.696 -20.392 8.977 1.00 93.69 100 GLU A N 1
ATOM 750 C CA . GLU A 1 100 ? -6.603 -21.236 7.770 1.00 93.69 100 GLU A CA 1
ATOM 751 C C . GLU A 1 100 ? -7.886 -21.283 6.923 1.00 93.69 100 GLU A C 1
ATOM 753 O O . GLU A 1 100 ? -7.836 -21.606 5.742 1.00 93.69 100 GLU A O 1
ATOM 758 N N . PHE A 1 101 ? -9.031 -20.929 7.508 1.00 92.62 101 PHE A N 1
ATOM 759 C CA . PHE A 1 101 ? -10.329 -20.915 6.829 1.00 92.62 101 PHE A CA 1
ATOM 760 C C . PHE A 1 101 ? -10.694 -19.528 6.283 1.00 92.62 101 PHE A C 1
ATOM 762 O O . PHE A 1 101 ? -11.487 -19.404 5.352 1.00 92.62 101 PHE A O 1
ATOM 769 N N . ALA A 1 102 ? -10.125 -18.475 6.865 1.00 91.69 102 ALA A N 1
ATOM 770 C CA . ALA A 1 102 ? -10.442 -17.081 6.606 1.00 91.69 102 ALA A CA 1
ATOM 771 C C . ALA A 1 102 ? -9.161 -16.233 6.650 1.00 91.69 102 ALA A C 1
ATOM 773 O O . ALA A 1 102 ? -8.827 -15.546 7.626 1.00 91.69 102 ALA A O 1
ATOM 774 N N . HIS A 1 103 ? -8.431 -16.266 5.540 1.00 94.38 103 HIS A N 1
ATOM 775 C CA . HIS A 1 103 ? -7.243 -15.444 5.350 1.00 94.38 103 HIS A CA 1
ATOM 776 C C . HIS A 1 103 ? -7.598 -13.962 5.191 1.00 94.38 103 HIS A C 1
ATOM 778 O O . HIS A 1 103 ? -8.612 -13.608 4.588 1.00 94.38 103 HIS A O 1
ATOM 784 N N . ILE A 1 104 ? -6.722 -13.093 5.693 1.00 96.62 104 ILE A N 1
ATOM 785 C CA . ILE A 1 104 ? -6.742 -11.666 5.362 1.00 96.62 104 ILE A CA 1
ATOM 786 C C . ILE A 1 104 ? -6.322 -11.523 3.899 1.00 96.62 104 ILE A C 1
ATOM 788 O O . ILE A 1 104 ? -5.300 -12.076 3.491 1.00 96.62 104 ILE A O 1
ATOM 792 N N . GLN A 1 105 ? -7.098 -10.781 3.112 1.00 94.00 105 GLN A N 1
ATOM 793 C CA . GLN A 1 105 ? -6.820 -10.562 1.695 1.00 94.00 105 GLN A CA 1
ATOM 794 C C . GLN A 1 105 ? -6.471 -9.097 1.462 1.00 94.00 105 GLN A C 1
ATOM 796 O O . GLN A 1 105 ? -7.269 -8.208 1.746 1.00 94.00 105 GLN A O 1
ATOM 801 N N . MET A 1 106 ? -5.282 -8.855 0.918 1.00 92.81 106 MET A N 1
ATOM 802 C CA . MET A 1 106 ? -4.856 -7.543 0.439 1.00 92.81 106 MET A CA 1
ATOM 803 C C . MET A 1 106 ? -4.763 -7.617 -1.078 1.00 92.81 106 MET A C 1
ATOM 805 O O . MET A 1 106 ? -3.957 -8.375 -1.615 1.00 92.81 106 MET A O 1
ATOM 809 N N . LEU A 1 107 ? -5.638 -6.888 -1.761 1.00 88.44 107 LEU A N 1
ATOM 810 C CA . LEU A 1 107 ? -5.847 -6.998 -3.200 1.00 88.44 107 LEU A CA 1
ATOM 811 C C . LEU A 1 107 ? -5.760 -5.618 -3.859 1.00 88.44 107 LEU A C 1
ATOM 813 O O . LEU A 1 107 ? -6.065 -4.610 -3.222 1.00 88.44 107 LEU A O 1
ATOM 817 N N . PRO A 1 108 ? -5.376 -5.533 -5.138 1.00 84.62 108 PRO A N 1
ATOM 818 C CA . PRO A 1 108 ? -5.475 -4.280 -5.871 1.00 84.62 108 PRO A CA 1
ATOM 819 C C . PRO A 1 108 ? -6.950 -3.917 -6.120 1.00 84.62 108 PRO A C 1
ATOM 821 O O . PRO A 1 108 ? -7.772 -4.774 -6.458 1.00 84.62 108 PRO A O 1
ATOM 824 N N . TYR A 1 109 ? -7.298 -2.635 -5.995 1.00 84.75 109 TYR A N 1
ATOM 825 C CA . TYR A 1 109 ? -8.581 -2.088 -6.435 1.00 84.75 109 TYR A CA 1
ATOM 826 C C . TYR A 1 109 ? -8.531 -1.833 -7.947 1.00 84.75 109 TYR A C 1
ATOM 828 O O . TYR A 1 109 ? -8.336 -0.714 -8.415 1.00 84.75 109 TYR A O 1
ATOM 836 N N . GLN A 1 110 ? -8.656 -2.895 -8.742 1.00 69.75 110 GLN A N 1
ATOM 837 C CA . GLN A 1 110 ? -8.706 -2.765 -10.198 1.00 69.75 110 GLN A CA 1
ATOM 838 C C . GLN A 1 110 ? -10.107 -2.335 -10.639 1.00 69.75 110 GLN A C 1
ATOM 840 O O . GLN A 1 110 ? -11.082 -3.058 -10.438 1.00 69.75 110 GLN A O 1
ATOM 845 N N . GLN A 1 111 ? -10.199 -1.168 -11.279 1.00 58.38 111 GLN A N 1
ATOM 846 C CA . GLN A 1 111 ? -11.435 -0.708 -11.920 1.00 58.38 111 GLN A CA 1
ATOM 847 C C . GLN A 1 111 ? -11.703 -1.431 -13.254 1.00 58.38 111 GLN A C 1
ATOM 849 O O . GLN A 1 111 ? -12.832 -1.413 -13.735 1.00 58.38 111 GLN A O 1
ATOM 854 N N . GLN A 1 112 ? -10.701 -2.115 -13.828 1.00 54.47 112 GLN A N 1
ATOM 855 C CA . GLN A 1 112 ? -10.834 -2.855 -15.084 1.00 54.47 112 GLN A CA 1
ATOM 856 C C . GLN A 1 112 ? -10.023 -4.161 -15.057 1.00 54.47 112 GLN A C 1
ATOM 858 O O . GLN A 1 112 ? -8.809 -4.156 -14.862 1.00 54.47 112 GLN A O 1
ATOM 863 N N . LEU A 1 113 ? -10.720 -5.288 -15.232 1.00 53.34 113 LEU A N 1
ATOM 864 C CA . LEU A 1 113 ? -10.213 -6.664 -15.114 1.00 53.34 113 LEU A CA 1
ATOM 865 C C . LEU A 1 113 ? -9.470 -7.154 -16.371 1.00 53.34 113 LEU A C 1
ATOM 867 O O . LEU A 1 113 ? -9.655 -8.291 -16.783 1.00 53.34 113 LEU A O 1
ATOM 871 N N . ASN A 1 114 ? -8.624 -6.330 -16.986 1.00 58.34 114 ASN A N 1
ATOM 872 C CA . ASN A 1 114 ? -7.716 -6.807 -18.037 1.00 58.34 114 ASN A CA 1
ATOM 873 C C . ASN A 1 114 ? -6.332 -7.057 -17.436 1.00 58.34 114 ASN A C 1
ATOM 875 O O . ASN A 1 114 ? -5.353 -6.402 -17.784 1.00 58.34 114 ASN A O 1
ATOM 879 N N . TYR A 1 115 ? -6.274 -7.979 -16.473 1.00 61.44 115 TYR A N 1
ATOM 880 C CA . TYR A 1 115 ? -5.009 -8.548 -16.029 1.00 61.44 115 TYR A CA 1
ATOM 881 C C . TYR A 1 115 ? -4.679 -9.708 -1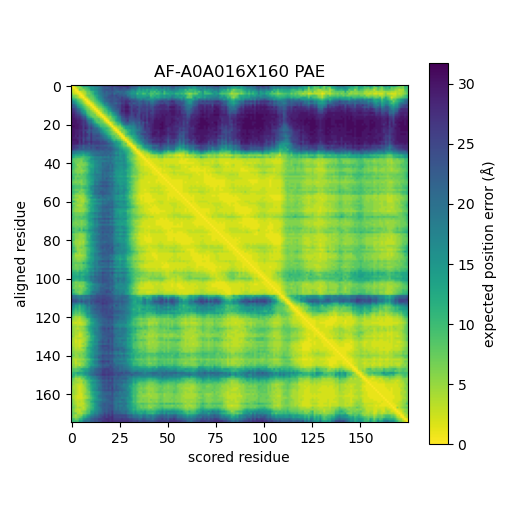6.959 1.00 61.44 115 TYR A C 1
ATOM 883 O O . TYR A 1 115 ? -5.181 -10.815 -16.783 1.00 61.44 115 TYR A O 1
ATOM 891 N N . ASP A 1 116 ? -3.892 -9.421 -17.986 1.00 69.50 116 ASP A N 1
ATOM 892 C CA . ASP A 1 116 ? -3.353 -10.459 -18.848 1.00 69.50 116 ASP A CA 1
ATOM 893 C C . ASP A 1 116 ? -2.222 -11.169 -18.086 1.00 69.50 116 ASP A C 1
ATOM 895 O O . ASP A 1 116 ? -1.171 -10.593 -17.789 1.00 69.50 116 ASP A O 1
ATOM 899 N N . ASP A 1 117 ? -2.496 -12.414 -17.692 1.00 71.25 117 ASP A N 1
ATOM 900 C CA . ASP A 1 117 ? -1.603 -13.239 -16.882 1.00 71.25 117 ASP A CA 1
ATOM 901 C C . ASP A 1 117 ? -0.337 -13.674 -17.630 1.00 71.25 117 ASP A C 1
ATOM 903 O O . ASP A 1 117 ? 0.605 -14.167 -17.000 1.00 71.25 117 ASP A O 1
ATOM 907 N N . THR A 1 118 ? -0.296 -13.443 -18.947 1.00 77.81 118 THR A N 1
ATOM 908 C CA . THR A 1 118 ? 0.871 -13.683 -19.788 1.00 77.81 118 THR A CA 1
ATOM 909 C C . THR A 1 118 ? 1.929 -12.598 -19.616 1.00 77.81 118 THR A C 1
ATOM 911 O O . THR A 1 118 ? 3.107 -12.848 -19.895 1.00 77.81 118 THR A O 1
ATOM 914 N N . PHE A 1 119 ? 1.564 -11.417 -19.096 1.00 74.06 119 PHE A N 1
ATOM 915 C CA . PHE A 1 119 ? 2.555 -10.395 -18.785 1.00 74.06 119 PHE A CA 1
ATOM 916 C C . PHE A 1 119 ? 3.423 -10.808 -17.589 1.00 74.06 119 PHE A C 1
ATOM 918 O O . PHE A 1 119 ? 2.927 -11.311 -16.573 1.00 74.06 119 PHE A O 1
ATOM 925 N N . PRO A 1 120 ? 4.742 -10.557 -17.664 1.00 80.31 120 PRO A N 1
ATOM 926 C CA . P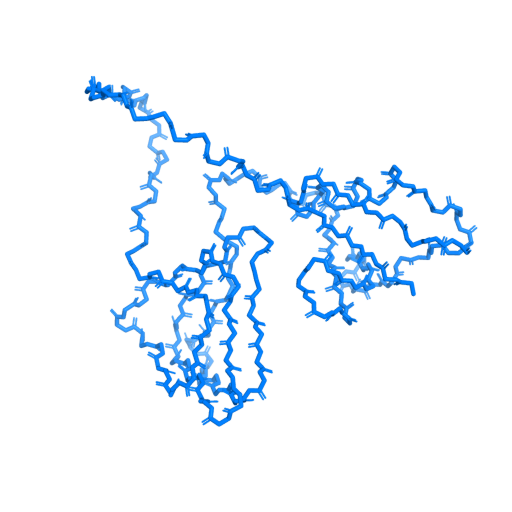RO A 1 120 ? 5.636 -10.813 -16.549 1.00 80.31 120 PRO A CA 1
ATOM 927 C C . PRO A 1 120 ? 5.208 -10.009 -15.320 1.00 80.31 120 PRO A C 1
ATOM 929 O O . PRO A 1 120 ? 4.954 -8.807 -15.386 1.00 80.31 120 PRO A O 1
ATOM 932 N N . LYS A 1 121 ? 5.155 -10.684 -14.169 1.00 87.06 121 LYS A N 1
ATOM 933 C CA . LYS A 1 121 ? 4.801 -10.050 -12.898 1.00 87.06 121 LYS A CA 1
ATOM 934 C C . LYS A 1 121 ? 6.024 -9.356 -12.323 1.00 87.06 121 LYS A C 1
ATOM 936 O O . LYS A 1 121 ? 7.050 -10.001 -12.090 1.00 87.06 121 LYS A O 1
ATOM 941 N N . PHE A 1 122 ? 5.889 -8.069 -12.040 1.00 89.38 122 PHE A N 1
ATOM 942 C CA . PHE A 1 122 ? 6.923 -7.268 -11.398 1.00 89.38 122 PHE A CA 1
ATOM 943 C C . PHE A 1 122 ? 6.510 -6.860 -9.984 1.00 89.38 122 PHE A C 1
ATOM 945 O O . PHE A 1 122 ? 5.323 -6.757 -9.675 1.00 89.38 122 PHE A O 1
ATOM 952 N N . ARG A 1 123 ? 7.505 -6.644 -9.120 1.00 90.19 123 ARG A N 1
ATOM 953 C CA . ARG A 1 123 ? 7.328 -6.020 -7.805 1.00 90.19 123 ARG A CA 1
ATOM 954 C C . ARG A 1 123 ? 8.539 -5.178 -7.426 1.00 90.19 123 ARG A C 1
ATOM 956 O O . ARG A 1 123 ? 9.655 -5.460 -7.867 1.00 90.19 123 ARG A O 1
ATOM 963 N N . LEU A 1 124 ? 8.316 -4.215 -6.542 1.00 90.88 124 LEU A N 1
ATOM 964 C CA . LEU A 1 124 ? 9.361 -3.466 -5.852 1.00 90.88 124 LEU A CA 1
ATOM 965 C C . LEU A 1 124 ? 9.486 -3.986 -4.416 1.00 90.88 124 LEU A C 1
ATOM 967 O O . LEU A 1 124 ? 8.482 -4.288 -3.771 1.00 90.88 124 LEU A O 1
ATOM 971 N N . ILE A 1 125 ? 10.719 -4.138 -3.938 1.00 92.06 125 ILE A N 1
ATOM 972 C CA . ILE A 1 125 ? 11.026 -4.527 -2.554 1.00 92.06 125 ILE A CA 1
ATOM 973 C C . ILE A 1 125 ? 12.092 -3.602 -1.965 1.00 92.06 125 ILE A C 1
ATOM 975 O O . ILE A 1 125 ? 12.812 -2.947 -2.712 1.00 92.06 125 ILE A O 1
ATOM 979 N N . ASP A 1 126 ? 12.250 -3.595 -0.644 1.00 88.50 126 ASP A N 1
ATOM 980 C CA . ASP A 1 126 ? 13.284 -2.816 0.062 1.00 88.50 126 ASP A CA 1
ATOM 981 C C . ASP A 1 126 ? 13.203 -1.287 -0.164 1.00 88.50 126 ASP A C 1
ATOM 983 O O . ASP A 1 126 ? 14.202 -0.586 -0.006 1.00 88.50 126 ASP A O 1
ATOM 987 N N . GLY A 1 127 ? 12.035 -0.771 -0.560 1.00 86.81 127 GLY A N 1
ATOM 988 C CA . GLY A 1 127 ? 11.763 0.662 -0.685 1.00 86.81 127 GLY A CA 1
ATOM 989 C C . GLY A 1 127 ? 11.135 1.275 0.563 1.00 86.81 127 GLY A C 1
ATOM 990 O O . GLY A 1 127 ? 10.594 0.579 1.426 1.00 86.81 127 GLY A O 1
ATOM 991 N N . ALA A 1 128 ? 11.188 2.601 0.655 1.00 84.38 128 ALA A N 1
ATOM 992 C CA . ALA A 1 128 ? 10.544 3.380 1.710 1.00 84.38 128 ALA A CA 1
ATOM 993 C C . ALA A 1 128 ? 9.021 3.518 1.513 1.00 84.38 128 ALA A C 1
ATOM 995 O O . ALA A 1 128 ? 8.296 3.854 2.465 1.00 84.38 128 ALA A O 1
ATOM 996 N N . THR A 1 129 ? 8.552 3.297 0.285 1.00 86.00 129 THR A N 1
ATOM 997 C CA . THR A 1 129 ? 7.160 3.326 -0.170 1.00 86.00 129 THR A CA 1
ATOM 998 C C . THR A 1 129 ? 6.900 2.180 -1.159 1.00 86.00 129 THR A C 1
ATOM 1000 O O . THR A 1 129 ? 7.811 1.468 -1.569 1.00 86.00 129 THR A O 1
ATOM 1003 N N . VAL A 1 130 ? 5.643 2.002 -1.579 1.00 87.44 130 VAL A N 1
ATOM 1004 C CA . VAL A 1 130 ? 5.274 1.021 -2.624 1.00 87.44 130 VAL A CA 1
ATOM 1005 C C . VAL A 1 130 ? 5.748 1.414 -4.026 1.00 87.44 130 VAL A C 1
ATOM 1007 O O . VAL A 1 130 ? 5.669 0.607 -4.953 1.00 87.44 130 VAL A O 1
ATOM 1010 N N . ARG A 1 131 ? 6.195 2.664 -4.180 1.00 88.19 131 ARG A N 1
ATOM 1011 C CA . ARG A 1 131 ? 6.627 3.263 -5.442 1.00 88.19 131 ARG A CA 1
ATOM 1012 C C . ARG A 1 131 ? 8.115 3.131 -5.667 1.00 88.19 131 ARG A C 1
ATOM 1014 O O . ARG A 1 131 ? 8.547 3.250 -6.806 1.00 88.19 131 ARG A O 1
ATOM 1021 N N . ASP A 1 132 ? 8.878 2.865 -4.615 1.00 88.44 132 ASP A N 1
ATOM 1022 C CA . ASP A 1 132 ? 10.318 2.758 -4.705 1.00 88.44 132 ASP A CA 1
ATOM 1023 C C . ASP A 1 132 ? 10.842 1.398 -4.256 1.00 88.44 132 ASP A C 1
ATOM 1025 O O . ASP A 1 132 ? 10.159 0.626 -3.585 1.00 88.44 132 ASP A O 1
ATOM 1029 N N . GLY A 1 133 ? 12.058 1.072 -4.684 1.00 89.50 133 GLY A N 1
ATOM 1030 C CA . GLY A 1 133 ? 12.760 -0.123 -4.230 1.00 89.50 133 GLY A CA 1
ATOM 1031 C C . GLY A 1 133 ? 13.515 -0.857 -5.327 1.00 89.50 133 GLY A C 1
ATOM 1032 O O . GLY A 1 133 ? 13.702 -0.383 -6.443 1.00 89.50 133 GLY A O 1
ATOM 1033 N N . ARG A 1 134 ? 13.991 -2.052 -5.006 1.00 90.06 134 ARG A N 1
ATOM 1034 C CA . ARG A 1 134 ? 14.645 -2.963 -5.940 1.00 90.06 134 ARG A CA 1
ATOM 1035 C C . ARG A 1 134 ? 13.600 -3.688 -6.785 1.00 90.06 134 ARG A C 1
ATOM 1037 O O . ARG A 1 134 ? 12.757 -4.403 -6.247 1.00 90.06 134 ARG A O 1
ATOM 1044 N N . LEU A 1 135 ? 13.719 -3.576 -8.107 1.00 89.94 135 LEU A N 1
ATOM 1045 C CA . LEU A 1 135 ? 12.865 -4.289 -9.054 1.00 89.94 135 LEU A CA 1
ATOM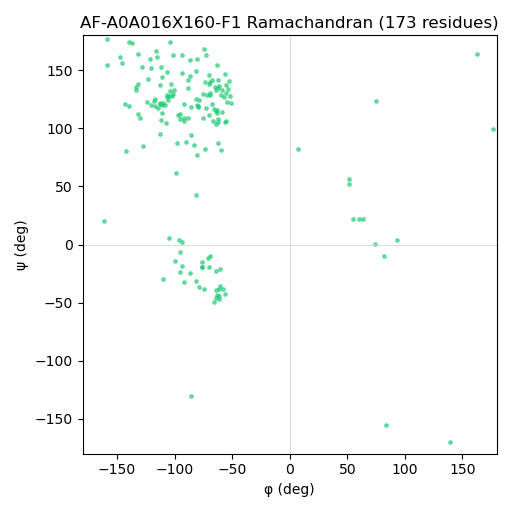 1046 C C . LEU A 1 135 ? 13.140 -5.796 -9.042 1.00 89.94 135 LEU A C 1
ATOM 1048 O O . LEU A 1 135 ? 14.279 -6.250 -9.212 1.00 89.94 135 LEU A O 1
ATOM 1052 N N . GLN A 1 136 ? 12.070 -6.571 -8.891 1.00 92.81 136 GLN A N 1
ATOM 1053 C CA . GLN A 1 136 ? 12.071 -8.013 -9.077 1.00 92.81 136 GLN A CA 1
ATOM 1054 C C . GLN A 1 136 ? 11.040 -8.436 -10.117 1.00 92.81 136 GLN A C 1
ATOM 1056 O O . GLN A 1 136 ? 9.931 -7.910 -10.152 1.00 92.81 136 GLN A O 1
ATOM 1061 N N . ALA A 1 137 ? 11.402 -9.435 -10.916 1.00 91.38 137 ALA A N 1
ATOM 1062 C CA . ALA A 1 137 ? 10.505 -10.112 -11.842 1.00 91.38 137 ALA A CA 1
ATOM 1063 C C . ALA A 1 137 ? 10.242 -11.542 -11.358 1.00 91.38 137 ALA A C 1
ATOM 1065 O O . ALA A 1 137 ? 11.137 -12.204 -10.813 1.00 91.38 137 ALA A O 1
ATOM 1066 N N . LEU A 1 138 ? 9.019 -12.026 -11.555 1.00 90.88 138 LEU A N 1
ATOM 1067 C CA . LEU A 1 138 ? 8.676 -13.423 -11.327 1.00 90.88 138 LEU A CA 1
ATOM 1068 C C . LEU A 1 138 ? 9.139 -14.258 -12.526 1.00 90.88 138 LEU A C 1
ATOM 1070 O O . LEU A 1 138 ? 8.683 -14.054 -13.647 1.00 90.88 138 LEU A O 1
ATOM 1074 N N . PHE A 1 139 ? 10.034 -15.215 -12.291 1.00 90.94 139 PHE A N 1
ATOM 1075 C CA . PHE A 1 139 ? 10.547 -16.102 -13.333 1.00 90.94 139 PHE A CA 1
ATOM 1076 C C . PHE A 1 139 ? 10.673 -17.535 -12.816 1.00 90.94 139 PHE A C 1
ATOM 1078 O O . PHE A 1 139 ? 11.445 -17.797 -11.886 1.00 90.94 139 PHE A O 1
ATOM 1085 N N . ARG A 1 140 ? 9.947 -18.470 -13.450 1.00 91.06 140 ARG A N 1
ATOM 1086 C CA . ARG A 1 140 ? 9.849 -19.883 -13.030 1.00 91.06 140 ARG A CA 1
ATOM 1087 C C . ARG A 1 140 ? 9.473 -20.002 -11.545 1.00 91.06 140 ARG A C 1
ATOM 1089 O O . ARG A 1 140 ? 10.255 -20.532 -10.752 1.00 91.06 140 ARG A O 1
ATOM 1096 N N . ASP A 1 141 ? 8.343 -19.388 -11.187 1.00 89.81 141 ASP A N 1
ATOM 1097 C CA . ASP A 1 141 ? 7.754 -19.347 -9.836 1.00 89.81 141 ASP A CA 1
ATOM 1098 C C . ASP A 1 141 ? 8.674 -18.822 -8.730 1.00 89.81 141 ASP A C 1
ATOM 1100 O O . ASP A 1 141 ? 8.484 -19.083 -7.543 1.00 89.81 141 ASP A O 1
ATOM 1104 N N . ARG A 1 142 ? 9.701 -18.054 -9.108 1.00 94.62 142 ARG A N 1
ATOM 1105 C CA . ARG A 1 142 ? 10.637 -17.446 -8.166 1.00 94.62 142 ARG A CA 1
ATOM 1106 C C . ARG A 1 142 ? 10.868 -15.985 -8.491 1.00 94.62 142 ARG A C 1
ATOM 1108 O O . ARG A 1 142 ? 11.148 -15.622 -9.631 1.00 94.62 142 ARG A O 1
ATOM 1115 N N . TRP A 1 143 ? 10.795 -15.159 -7.456 1.00 94.75 143 TRP A N 1
ATOM 1116 C CA . TRP A 1 143 ? 11.148 -13.750 -7.536 1.00 94.75 143 TRP A CA 1
ATOM 1117 C C . TRP A 1 143 ? 12.657 -13.589 -7.665 1.00 94.75 143 TRP A C 1
ATOM 1119 O O . TRP A 1 143 ? 13.424 -14.158 -6.885 1.00 94.75 143 TRP A O 1
ATOM 1129 N N . ARG A 1 144 ? 13.086 -12.817 -8.662 1.00 92.75 144 ARG A N 1
ATOM 1130 C CA . ARG A 1 144 ? 14.498 -12.554 -8.942 1.00 92.75 144 ARG A CA 1
ATOM 1131 C C . ARG A 1 144 ? 14.720 -11.070 -9.141 1.00 92.75 144 ARG A C 1
ATOM 1133 O O . ARG A 1 144 ? 13.929 -10.417 -9.812 1.00 92.75 144 ARG A O 1
ATOM 1140 N N . SER A 1 145 ? 15.813 -10.563 -8.584 1.00 90.56 145 SER A N 1
ATOM 1141 C CA . SER A 1 145 ? 16.263 -9.196 -8.834 1.00 90.56 145 SER A CA 1
ATOM 1142 C C . SER A 1 145 ? 16.651 -9.029 -10.297 1.00 90.56 145 SER A C 1
ATOM 1144 O O . SER A 1 145 ? 17.347 -9.879 -10.856 1.00 90.56 145 SER A O 1
ATOM 1146 N N . VAL A 1 146 ? 16.212 -7.930 -10.902 1.00 87.88 146 VAL A N 1
ATOM 1147 C CA . VAL A 1 146 ? 16.601 -7.578 -12.267 1.00 87.88 146 VAL A CA 1
ATOM 1148 C C . VAL A 1 146 ? 18.035 -7.045 -12.250 1.00 87.88 146 VAL A C 1
ATOM 1150 O O . VAL A 1 146 ? 18.377 -6.179 -11.444 1.00 87.88 146 VAL A O 1
ATOM 1153 N N . CYS A 1 147 ? 18.895 -7.585 -13.115 1.00 83.12 147 CYS A N 1
ATOM 1154 C CA . CYS A 1 147 ? 20.245 -7.065 -13.305 1.00 83.12 147 CYS A CA 1
ATOM 1155 C C . CYS A 1 147 ? 20.161 -5.741 -14.059 1.00 83.12 147 CYS A C 1
ATOM 1157 O O . CYS A 1 147 ? 19.727 -5.722 -15.205 1.00 83.12 147 CYS A O 1
ATOM 1159 N N . THR A 1 148 ? 20.601 -4.661 -13.428 1.00 74.69 148 THR A N 1
ATOM 1160 C CA . THR A 1 148 ? 20.522 -3.303 -13.983 1.00 74.69 148 THR A CA 1
ATOM 1161 C C . THR A 1 148 ? 21.884 -2.724 -14.366 1.00 74.69 148 THR A C 1
ATOM 1163 O O . THR A 1 148 ? 21.988 -1.936 -15.299 1.00 74.69 148 THR A O 1
ATOM 1166 N N . MET A 1 149 ? 22.951 -3.138 -13.674 1.00 69.19 149 MET A N 1
ATOM 1167 C CA . MET A 1 149 ? 24.313 -2.641 -13.914 1.00 69.19 149 MET A CA 1
ATOM 1168 C C . MET A 1 149 ? 24.950 -3.201 -15.192 1.00 69.19 149 MET A C 1
ATOM 1170 O O . MET A 1 149 ? 25.646 -2.478 -15.894 1.00 69.19 149 MET A O 1
ATOM 1174 N N . VAL A 1 150 ? 24.721 -4.480 -15.503 1.00 68.12 150 VAL A N 1
ATOM 1175 C CA . VAL A 1 150 ? 25.399 -5.170 -16.621 1.00 68.12 150 VAL A CA 1
ATOM 1176 C C . VAL A 1 150 ? 24.673 -4.965 -17.956 1.00 68.12 150 VAL A C 1
ATOM 1178 O O . VAL A 1 150 ? 25.284 -5.038 -19.015 1.00 68.12 150 VAL A O 1
ATOM 1181 N N . THR A 1 151 ? 23.371 -4.690 -17.919 1.00 70.19 151 THR A N 1
ATOM 1182 C CA . THR A 1 151 ? 22.483 -4.647 -19.095 1.00 70.19 151 THR A CA 1
ATOM 1183 C C . THR A 1 151 ? 22.278 -3.243 -19.662 1.00 70.19 151 THR A C 1
ATOM 1185 O O . THR A 1 151 ? 21.516 -3.086 -20.606 1.00 70.19 151 THR A O 1
ATOM 1188 N N . ASN A 1 152 ? 22.967 -2.233 -19.115 1.00 77.00 152 ASN A N 1
ATOM 1189 C CA . ASN A 1 152 ? 22.780 -0.823 -19.461 1.00 77.00 152 ASN A CA 1
ATOM 1190 C C . ASN A 1 152 ? 21.305 -0.389 -19.386 1.00 77.00 152 ASN A C 1
ATOM 1192 O O . ASN A 1 152 ? 20.762 0.163 -20.337 1.00 77.00 152 ASN A O 1
ATOM 1196 N N . TRP A 1 153 ? 20.677 -0.673 -18.244 1.00 81.12 153 TRP A N 1
ATOM 1197 C CA . TRP A 1 153 ? 19.282 -0.335 -17.984 1.00 81.12 153 TRP A CA 1
ATOM 1198 C C . TRP A 1 153 ? 19.034 1.170 -18.139 1.00 81.12 153 TRP A C 1
ATOM 1200 O O . TRP A 1 153 ? 19.730 1.984 -17.528 1.00 81.12 153 TRP A O 1
ATOM 1210 N N . THR A 1 154 ? 18.051 1.534 -18.958 1.00 84.19 154 THR A N 1
ATOM 1211 C CA . THR A 1 154 ? 17.738 2.921 -19.316 1.00 84.19 154 THR A CA 1
ATOM 1212 C C . THR A 1 154 ? 16.496 3.444 -18.587 1.00 84.19 154 THR A C 1
ATOM 1214 O O . THR A 1 154 ? 15.777 2.712 -17.895 1.00 84.19 154 THR A O 1
ATOM 1217 N N . SER A 1 155 ? 16.204 4.736 -18.758 1.00 83.25 155 SER A N 1
ATOM 1218 C CA . SER A 1 155 ? 14.927 5.313 -18.324 1.00 83.25 155 SER A CA 1
ATOM 1219 C C . SER A 1 155 ? 13.737 4.650 -19.026 1.00 83.25 155 SER A C 1
ATOM 1221 O O . SER A 1 155 ? 12.731 4.397 -18.379 1.00 83.25 155 SER A O 1
ATOM 1223 N N . ILE A 1 156 ? 13.872 4.260 -20.300 1.00 86.56 156 ILE A N 1
ATOM 1224 C CA . ILE A 1 156 ? 12.809 3.590 -21.072 1.00 86.56 156 ILE A CA 1
ATOM 1225 C C . ILE A 1 156 ? 12.442 2.237 -20.451 1.00 86.56 156 ILE A C 1
ATOM 1227 O O . ILE A 1 156 ? 11.259 1.913 -20.306 1.00 86.56 156 ILE A O 1
ATOM 1231 N N . ASP A 1 157 ? 13.447 1.460 -20.044 1.00 86.00 157 ASP A N 1
ATOM 1232 C CA . ASP A 1 157 ? 13.240 0.166 -19.387 1.00 86.00 157 ASP A CA 1
ATOM 1233 C C . ASP A 1 157 ? 12.534 0.349 -18.036 1.00 86.00 157 ASP A C 1
ATOM 1235 O O . ASP A 1 157 ? 11.619 -0.396 -17.680 1.00 86.00 157 ASP A O 1
ATOM 1239 N N . THR A 1 158 ? 12.911 1.404 -17.310 1.00 86.06 158 THR A N 1
ATOM 1240 C CA . THR A 1 158 ? 12.297 1.774 -16.031 1.00 86.06 158 THR A CA 1
ATOM 1241 C C . THR A 1 158 ? 10.841 2.198 -16.192 1.00 86.06 158 THR A C 1
ATOM 1243 O O . THR A 1 158 ? 9.970 1.651 -15.516 1.00 86.06 158 THR A O 1
ATOM 1246 N N . THR A 1 159 ? 10.548 3.101 -17.129 1.00 87.50 159 THR A N 1
ATOM 1247 C CA . THR A 1 159 ? 9.184 3.520 -17.468 1.00 87.50 159 THR A CA 1
ATOM 1248 C C . THR A 1 159 ? 8.324 2.321 -17.862 1.00 87.50 159 THR A C 1
ATOM 1250 O O . THR A 1 159 ? 7.181 2.207 -17.421 1.00 87.50 159 THR A O 1
ATOM 1253 N N . THR A 1 160 ? 8.869 1.394 -18.654 1.00 87.38 160 THR A N 1
ATOM 1254 C CA . THR A 1 160 ? 8.156 0.180 -19.079 1.00 87.38 160 THR A CA 1
ATOM 1255 C C . THR A 1 160 ? 7.828 -0.718 -17.886 1.00 87.38 160 THR A C 1
ATOM 1257 O O . THR A 1 160 ? 6.681 -1.144 -17.733 1.00 87.38 160 THR A O 1
ATOM 1260 N N . ALA A 1 161 ? 8.796 -0.950 -16.994 1.00 86.88 161 ALA A N 1
ATOM 1261 C CA . ALA A 1 161 ? 8.578 -1.720 -15.774 1.00 86.88 161 ALA A CA 1
ATOM 1262 C C . ALA A 1 161 ? 7.523 -1.062 -14.868 1.00 86.88 161 ALA A C 1
ATOM 1264 O O . ALA A 1 161 ? 6.579 -1.726 -14.442 1.00 86.88 161 ALA A O 1
ATOM 1265 N N . CYS A 1 162 ? 7.610 0.248 -14.628 1.00 87.00 162 CYS A N 1
ATOM 1266 C CA . CYS A 1 162 ? 6.634 0.971 -13.815 1.00 87.00 162 CYS A CA 1
ATOM 1267 C C . CYS A 1 162 ? 5.220 0.910 -14.420 1.00 87.00 162 CYS A C 1
ATOM 1269 O O . CYS A 1 162 ? 4.265 0.580 -13.712 1.00 87.00 162 CYS A O 1
ATOM 1271 N N . ARG A 1 163 ? 5.079 1.115 -15.736 1.00 85.88 163 ARG A N 1
ATOM 1272 C CA . ARG A 1 163 ? 3.785 1.014 -16.434 1.00 85.88 163 ARG A CA 1
ATOM 1273 C C . ARG A 1 163 ? 3.163 -0.369 -16.355 1.00 85.88 163 ARG A C 1
ATOM 1275 O O . ARG A 1 163 ? 1.958 -0.474 -16.143 1.00 85.88 163 ARG A O 1
ATOM 1282 N N . SER A 1 164 ? 3.970 -1.425 -16.442 1.00 83.38 164 SER A N 1
ATOM 1283 C CA . SER A 1 164 ? 3.477 -2.801 -16.297 1.00 83.38 164 SER A CA 1
ATOM 1284 C C . SER A 1 164 ? 2.905 -3.108 -14.903 1.00 83.38 164 SER A C 1
ATOM 1286 O O . SER A 1 164 ? 2.073 -3.999 -14.761 1.00 83.38 164 SER A O 1
ATOM 1288 N N . MET A 1 165 ? 3.303 -2.345 -13.877 1.00 83.75 165 MET A N 1
ATOM 1289 C CA . MET A 1 165 ? 2.776 -2.440 -12.508 1.00 83.75 165 MET A CA 1
ATOM 1290 C C . MET A 1 165 ? 1.615 -1.465 -12.235 1.00 83.75 165 MET A C 1
ATOM 1292 O O . MET A 1 165 ? 1.110 -1.415 -11.115 1.00 83.75 165 MET A O 1
ATOM 1296 N N . GLY A 1 166 ? 1.181 -0.694 -13.239 1.00 81.44 166 GLY A N 1
ATOM 1297 C CA . GLY A 1 166 ? 0.090 0.280 -13.132 1.00 81.44 166 GLY A CA 1
ATOM 1298 C C . GLY A 1 166 ? 0.521 1.715 -12.806 1.00 81.44 166 GLY A C 1
ATOM 1299 O O . GLY A 1 166 ? -0.335 2.583 -12.654 1.00 81.44 166 GLY A O 1
ATOM 1300 N N . TYR A 1 167 ? 1.820 2.000 -12.717 1.00 84.88 167 TYR A N 1
ATOM 1301 C CA . TYR A 1 167 ? 2.322 3.365 -12.535 1.00 84.88 167 TYR A CA 1
ATOM 1302 C C . TYR A 1 167 ? 2.346 4.136 -13.860 1.00 84.88 167 TYR A C 1
ATOM 1304 O O . TYR A 1 167 ? 2.358 3.549 -14.938 1.00 84.88 167 TYR A O 1
ATOM 1312 N N . SER A 1 168 ? 2.371 5.467 -13.815 1.00 84.88 168 SER A N 1
ATOM 1313 C CA . SER A 1 168 ? 2.392 6.269 -15.049 1.00 84.88 168 SER A CA 1
ATOM 1314 C C . SER A 1 168 ? 3.780 6.334 -15.691 1.00 84.88 168 SER A C 1
ATOM 1316 O O . SER A 1 168 ? 3.901 6.348 -16.921 1.00 84.88 168 SER A O 1
ATOM 1318 N N . ASP A 1 169 ? 4.823 6.390 -14.860 1.00 86.31 169 ASP A N 1
ATOM 1319 C CA . ASP A 1 169 ? 6.210 6.568 -15.289 1.00 86.31 169 ASP A CA 1
ATOM 1320 C C . ASP A 1 169 ? 7.191 6.086 -14.207 1.00 86.31 169 ASP A C 1
ATOM 1322 O O . ASP A 1 169 ? 6.760 5.706 -13.116 1.00 86.31 169 ASP A O 1
ATOM 1326 N N . GLY A 1 170 ? 8.495 6.119 -14.480 1.00 83.19 170 GLY A N 1
ATOM 1327 C CA . GLY A 1 170 ? 9.525 5.867 -13.481 1.00 83.19 170 GLY A CA 1
ATOM 1328 C C . GLY A 1 170 ? 10.886 6.443 -13.843 1.00 83.19 170 GLY A C 1
ATOM 1329 O O . GLY A 1 170 ? 11.220 6.602 -15.014 1.00 83.19 170 GLY A O 1
ATOM 1330 N N . GLU A 1 171 ? 11.683 6.719 -12.818 1.00 81.81 171 GLU A N 1
ATOM 1331 C CA . GLU A 1 171 ? 13.032 7.256 -12.956 1.00 81.81 171 GLU A CA 1
ATOM 1332 C C . GLU A 1 171 ? 14.067 6.175 -12.637 1.00 81.81 171 GLU A C 1
ATOM 1334 O O . GLU A 1 171 ? 13.987 5.477 -11.619 1.00 81.81 171 GLU A O 1
ATOM 1339 N N . ALA A 1 172 ? 15.018 5.996 -13.556 1.00 68.38 172 ALA A N 1
ATOM 1340 C CA . ALA A 1 172 ? 16.166 5.138 -13.313 1.00 68.38 172 ALA A CA 1
ATOM 1341 C C . ALA A 1 172 ? 17.109 5.865 -12.342 1.00 68.38 172 ALA A C 1
ATOM 1343 O O . ALA A 1 172 ? 17.309 7.067 -12.498 1.00 68.38 172 ALA A O 1
ATOM 1344 N N . PRO A 1 173 ? 17.716 5.171 -11.372 1.00 63.16 173 PRO A N 1
ATOM 1345 C CA . PRO A 1 173 ? 18.713 5.796 -10.516 1.00 63.16 173 PRO A CA 1
ATOM 1346 C C . PRO A 1 173 ? 19.911 6.254 -11.347 1.00 63.16 173 PRO A C 1
ATOM 1348 O O . PRO A 1 173 ? 20.418 5.490 -12.177 1.00 63.16 173 PRO A O 1
ATOM 1351 N N . ASP A 1 174 ? 20.359 7.481 -11.087 1.00 55.50 174 ASP A N 1
ATOM 1352 C CA . ASP A 1 174 ? 21.576 8.037 -11.672 1.00 55.50 17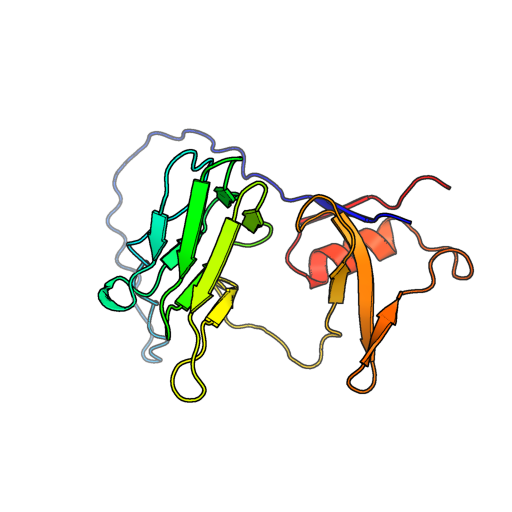4 ASP A CA 1
ATOM 1353 C C . ASP A 1 174 ? 22.764 7.095 -11.408 1.00 55.50 174 ASP A C 1
ATOM 1355 O O . ASP A 1 174 ? 22.917 6.554 -10.306 1.00 55.50 174 ASP A O 1
ATOM 1359 N N . LYS A 1 175 ? 23.555 6.838 -12.458 1.00 53.62 175 LYS A N 1
ATOM 1360 C CA . LYS A 1 175 ? 24.746 5.975 -12.406 1.00 53.62 175 LYS A CA 1
ATOM 1361 C C . LYS A 1 175 ? 25.847 6.568 -11.538 1.00 53.62 175 LYS A C 1
ATOM 1363 O O . LYS A 1 175 ? 26.126 7.776 -11.691 1.00 53.62 175 LYS A O 1
#

Sequence (175 aa):
MVFDCRLLIPLLALVAGALAQGQVVIDPGLIPVRQPIQNILGGVYSNNVTLFFRNSPYRVTSDLTVEYGATLTIETGVQIYFDTGVGLKIKGTLQAIGNEFAHIQMLPYQQQLNYDDTFPKFRLIDGATVRDGRLQALFRDRWRSVCTMVTNWTSIDTTTACRSMGYSDGEAPDK

InterPro domains:
  IPR001190 SRCR domain [PS50287] (122-175)
  IPR036772 SRCR-like domain superfamily [G3DSA:3.10.250.10] (118-174)
  IPR036772 SRCR-like domain superfamily [SSF56487] (119-169)
  IPR053243 Septate junction maturation regulator [PTHR47653] (14-167)

Mean predicted aligned error: 10.62 Å

Solvent-accessible surface area (backbone atoms only — not comparable to full-atom values): 10481 Å² total; per-residue (Å²): 122,52,39,43,38,41,70,77,70,76,78,78,73,84,74,86,76,81,91,73,96,70,85,78,83,78,71,99,72,82,73,79,78,75,75,83,66,78,43,68,44,54,44,78,36,69,55,72,44,76,49,50,44,93,60,46,50,33,30,30,78,36,50,32,33,32,33,68,90,8,39,43,35,36,35,45,47,24,36,39,26,28,33,81,87,39,39,81,44,77,66,34,45,80,45,78,46,60,48,98,90,30,53,60,42,81,42,74,54,71,93,64,92,80,78,64,81,85,55,79,52,67,48,60,42,96,39,98,49,75,42,23,11,37,54,27,38,54,54,92,97,34,79,38,73,64,78,48,83,87,68,69,66,43,50,67,57,32,24,51,54,23,38,76,71,69,31,72,29,29,48,52,62,84,130

Radius of gyration: 19.18 Å; Cα contacts (8 Å, |Δi|>4): 326; chains: 1; bounding box: 54×44×43 Å

Secondary structure (DSSP, 8-state):
--EEEEP--------------------SS----PPPP-EEEEEEE-S-EEE-GGG--EEEEEEEEE-TT-EEEE-TT-EEEE-TT--EEESSEEEE---SSS--EEEE--SS----TTSPPEEEES-SSTTEEEEEEEETTEEEEPP-TTTT--HHHHHHHHHHTT-SEEEPPP-

Foldseek 3Di:
DKKFFAAPPPPPPPPPDDDDPDDPDDDPPDPDQPPDQPAEDEDEDAAEDEADQVSPDYEYAAAYEYAAPYEYEYAFQYEYEYEQQHYYHYPYYYHYHYDPVGHYHYYYPDSDPPPPVPDWDWAAPPDPGRRMHFIWTQDPNDTDTDDCVPPVNDQVNSQVRSVNSVTRGMDDDDD

Nearest PDB structures (foldseek):
  5awg-assembly2_E  TM=1.939E-01  e=8.344E+00  Escherichia coli K-12

pLDDT: mean 80.43, std 18.77, range [32.06, 98.31]

Organism: NCBI:txid53326